Protein AF-A0A9W7XN42-F1 (afdb_monomer)

Organism: NCBI:txid1052880

Solvent-accessible surface area (backbone atoms only — not comparable to full-atom values): 7085 Å² total; per-residue (Å²): 136,83,83,78,78,73,73,53,71,68,56,50,50,52,51,50,51,51,51,48,52,53,48,44,70,76,43,69,76,67,87,72,75,76,76,52,68,70,54,58,58,56,28,59,75,40,59,61,93,74,18,60,56,68,52,76,68,50,36,48,53,41,16,49,61,78,28,39,67,39,46,48,54,20,52,47,29,69,76,59,43,94,39,79,66,37,46,63,51,50,24,48,50,34,46,50,51,28,52,56,42,33,54,49,41,37,52,51,48,59,71,43,34,19,65,75,66,90,75,79,83,74,134

Secondary structure (DSSP, 8-state):
--------HHHHHHHHHHHHHHHHHHS-----S---HHHHHHHHHS-TTTSPP--HHHHHHHHHHHTHHHHHHHHHHHHS-SSHHIIIIIHHHHHHHHHHHHHHHHHHHHHH--PPPTT----

Structure (mmCIF, N/CA/C/O backbone):
data_AF-A0A9W7XN42-F1
#
_entry.id   AF-A0A9W7XN42-F1
#
loop_
_atom_site.group_PDB
_atom_site.id
_atom_site.type_symbol
_atom_site.label_atom_id
_atom_site.label_alt_id
_atom_site.label_comp_id
_atom_site.label_asym_id
_atom_site.label_entity_id
_atom_site.label_seq_id
_atom_site.pdbx_PDB_ins_code
_atom_site.Cartn_x
_atom_site.Cartn_y
_atom_site.Cartn_z
_atom_site.occupancy
_atom_site.B_iso_or_equiv
_atom_site.auth_seq_id
_atom_site.auth_comp_id
_atom_site.auth_asym_id
_atom_site.auth_atom_id
_atom_site.pdbx_PDB_model_num
ATOM 1 N N . MET A 1 1 ? 8.756 2.099 66.432 1.00 36.34 1 MET A N 1
ATOM 2 C CA . MET A 1 1 ? 9.087 1.014 65.489 1.00 36.34 1 MET A CA 1
ATOM 3 C C . MET A 1 1 ? 8.088 1.110 64.353 1.00 36.34 1 MET A C 1
ATOM 5 O O . MET A 1 1 ? 6.939 0.748 64.542 1.00 36.34 1 MET A O 1
ATOM 9 N N . THR A 1 2 ? 8.464 1.760 63.256 1.00 41.06 2 THR A N 1
ATOM 10 C CA . THR A 1 2 ? 7.628 1.861 62.053 1.00 41.06 2 THR A CA 1
ATOM 11 C C . THR A 1 2 ? 8.021 0.729 61.121 1.00 41.06 2 THR A C 1
ATOM 13 O O . THR A 1 2 ? 9.074 0.797 60.492 1.00 41.06 2 THR A O 1
ATOM 16 N N . ASP A 1 3 ? 7.191 -0.309 61.096 1.00 40.75 3 ASP A N 1
ATOM 17 C CA . ASP A 1 3 ? 7.208 -1.372 60.096 1.00 40.75 3 ASP A CA 1
ATOM 18 C C . ASP A 1 3 ? 6.970 -0.742 58.717 1.00 40.75 3 ASP A C 1
ATOM 20 O O . ASP A 1 3 ? 5.854 -0.345 58.375 1.00 40.75 3 ASP A O 1
ATOM 24 N N . GLN A 1 4 ? 8.042 -0.573 57.943 1.00 42.97 4 GLN A N 1
ATOM 25 C CA . GLN A 1 4 ? 7.934 -0.279 56.521 1.00 42.97 4 GLN A CA 1
ATOM 26 C C . GLN A 1 4 ? 7.617 -1.597 55.819 1.00 42.97 4 GLN A C 1
ATOM 28 O O . GLN A 1 4 ? 8.502 -2.391 55.521 1.00 42.97 4 GLN A O 1
ATOM 33 N N . HIS A 1 5 ? 6.326 -1.842 55.611 1.00 47.12 5 HIS A N 1
ATOM 34 C CA . HIS A 1 5 ? 5.847 -2.932 54.775 1.00 47.12 5 HIS A CA 1
ATOM 35 C C . HIS A 1 5 ? 6.197 -2.585 53.319 1.00 47.12 5 HIS A C 1
ATOM 37 O O . HIS A 1 5 ? 5.481 -1.830 52.661 1.00 47.12 5 HIS A O 1
ATOM 43 N N . GLU A 1 6 ? 7.349 -3.058 52.837 1.00 50.91 6 GLU A N 1
ATOM 44 C CA . GLU A 1 6 ? 7.661 -3.037 51.408 1.00 50.91 6 GLU A CA 1
ATOM 45 C C . GLU A 1 6 ? 6.590 -3.860 50.680 1.00 50.91 6 GLU A C 1
ATOM 47 O O . GLU A 1 6 ? 6.393 -5.034 51.016 1.00 50.91 6 GLU A O 1
ATOM 52 N N . PRO A 1 7 ? 5.864 -3.286 49.704 1.00 53.53 7 PRO A N 1
ATOM 53 C CA . PRO A 1 7 ? 4.937 -4.072 48.913 1.00 53.53 7 PRO A CA 1
ATOM 54 C C . PRO A 1 7 ? 5.742 -5.149 48.186 1.00 53.53 7 PRO A C 1
ATOM 56 O O . PRO A 1 7 ? 6.672 -4.853 47.435 1.00 53.53 7 PRO A O 1
ATOM 59 N N . SER A 1 8 ? 5.380 -6.410 48.432 1.00 58.88 8 SER A N 1
ATOM 60 C CA . SER A 1 8 ? 5.890 -7.566 47.696 1.00 58.88 8 SER A CA 1
ATOM 61 C C . SER A 1 8 ? 5.903 -7.247 46.198 1.00 58.88 8 SER A C 1
ATOM 63 O O . SER A 1 8 ? 4.952 -6.656 45.677 1.00 58.88 8 SER A O 1
ATOM 65 N N . SER A 1 9 ? 6.973 -7.644 45.499 1.00 58.88 9 SER A N 1
ATOM 66 C CA . SER A 1 9 ? 7.140 -7.410 44.053 1.00 58.88 9 SER A CA 1
ATOM 67 C C . SER A 1 9 ? 5.891 -7.768 43.234 1.00 58.88 9 SER A C 1
ATOM 69 O O . SER A 1 9 ? 5.605 -7.139 42.217 1.00 58.88 9 SER A O 1
ATOM 71 N N . ASP A 1 10 ? 5.095 -8.714 43.729 1.00 64.19 10 ASP A N 1
ATOM 72 C CA . ASP A 1 10 ? 3.875 -9.198 43.107 1.00 64.19 10 ASP A CA 1
ATOM 73 C C . ASP A 1 10 ? 2.701 -8.198 43.212 1.00 64.19 10 ASP A C 1
ATOM 75 O O . ASP A 1 10 ? 1.912 -8.057 42.276 1.00 64.19 10 ASP A O 1
ATOM 79 N N . GLU A 1 11 ? 2.598 -7.435 44.308 1.00 70.25 11 GLU A N 1
ATOM 80 C CA . GLU A 1 11 ? 1.645 -6.320 44.425 1.00 70.25 11 GLU A CA 1
ATOM 81 C C . GLU A 1 11 ? 2.077 -5.112 43.595 1.00 70.25 11 GLU A C 1
ATOM 83 O O . GLU A 1 11 ? 1.238 -4.479 42.946 1.00 70.25 11 GLU A O 1
ATOM 88 N N . PHE A 1 12 ? 3.378 -4.818 43.546 1.00 70.31 12 PHE A N 1
ATOM 89 C CA . PHE A 1 12 ? 3.900 -3.748 42.699 1.00 70.31 12 PHE A CA 1
ATOM 90 C C . PHE A 1 12 ? 3.603 -4.022 41.221 1.00 70.31 12 PHE A C 1
ATOM 92 O O . PHE A 1 12 ? 3.057 -3.160 40.532 1.00 70.31 12 PHE A O 1
ATOM 99 N N . VAL A 1 13 ? 3.869 -5.244 40.744 1.00 68.81 13 VAL A N 1
ATOM 100 C CA . VAL A 1 13 ? 3.586 -5.653 39.360 1.00 68.81 13 VAL A CA 1
ATOM 101 C C . VAL A 1 13 ? 2.088 -5.584 39.059 1.00 68.81 13 VAL A C 1
ATOM 103 O O . VAL A 1 13 ? 1.698 -5.039 38.026 1.00 68.81 13 VAL A O 1
ATOM 106 N N . LYS A 1 14 ? 1.219 -6.054 39.965 1.00 73.00 14 LYS A N 1
ATOM 107 C CA . LYS A 1 14 ? -0.243 -5.960 39.789 1.00 73.00 14 LYS A CA 1
ATOM 108 C C . LYS A 1 14 ? -0.719 -4.512 39.709 1.00 73.00 14 LYS A C 1
ATOM 110 O O . LYS A 1 14 ? -1.507 -4.176 38.823 1.00 73.00 14 LYS A O 1
ATOM 115 N N . THR A 1 15 ? -0.206 -3.649 40.581 1.00 76.44 15 THR A N 1
ATOM 116 C CA . THR A 1 15 ? -0.562 -2.224 40.614 1.00 76.44 15 THR A CA 1
ATOM 117 C C . THR A 1 15 ? -0.044 -1.499 39.374 1.00 76.44 15 THR A C 1
ATOM 119 O O . THR A 1 15 ? -0.764 -0.704 38.773 1.00 76.44 15 THR A O 1
ATOM 122 N N . TYR A 1 16 ? 1.165 -1.832 38.923 1.00 69.88 16 TYR A N 1
ATOM 123 C CA . TYR A 1 16 ? 1.761 -1.303 37.702 1.00 69.88 16 TYR A CA 1
ATOM 124 C C . TYR A 1 16 ? 0.974 -1.723 36.453 1.00 69.88 16 TYR A C 1
ATOM 126 O O . TYR A 1 16 ? 0.639 -0.881 35.621 1.00 69.88 16 TYR A O 1
ATOM 134 N N . ILE A 1 17 ? 0.578 -2.998 36.349 1.00 71.38 17 ILE A N 1
ATOM 135 C CA . ILE A 1 17 ? -0.278 -3.497 35.261 1.00 71.38 17 ILE A CA 1
ATOM 136 C C . ILE A 1 17 ? -1.653 -2.818 35.293 1.00 71.38 17 ILE A C 1
ATOM 138 O O . ILE A 1 17 ? -2.175 -2.449 34.240 1.00 71.38 17 ILE A O 1
ATOM 142 N N . ALA A 1 18 ? -2.250 -2.632 36.472 1.00 73.44 18 ALA A N 1
ATOM 143 C CA . ALA A 1 18 ? -3.525 -1.931 36.609 1.00 73.44 18 ALA A CA 1
ATOM 144 C C . ALA A 1 18 ? -3.408 -0.468 36.157 1.00 73.44 18 ALA A C 1
ATOM 146 O O . ALA A 1 18 ? -4.217 -0.009 35.355 1.00 73.44 18 ALA A O 1
ATOM 147 N N . GLN A 1 19 ? -2.357 0.240 36.577 1.00 70.38 19 GLN A N 1
ATOM 148 C CA . GLN A 1 19 ? -2.086 1.607 36.134 1.00 70.38 19 GLN A CA 1
ATOM 149 C C . GLN A 1 19 ? -1.823 1.692 34.630 1.00 70.38 19 GLN A C 1
ATOM 151 O O . GLN A 1 19 ? -2.314 2.619 33.988 1.00 70.38 19 GLN A O 1
ATOM 156 N N . LEU A 1 20 ? -1.094 0.734 34.050 1.00 61.16 20 LEU A N 1
ATOM 157 C CA . LEU A 1 20 ? -0.889 0.661 32.605 1.00 61.16 20 LEU A CA 1
ATOM 158 C C . LEU A 1 20 ? -2.208 0.448 31.866 1.00 61.16 20 LEU A C 1
ATOM 160 O O . LEU A 1 20 ? -2.459 1.162 30.905 1.00 61.16 20 LEU A O 1
ATOM 164 N N . LYS A 1 21 ? -3.081 -0.453 32.333 1.00 67.50 21 LYS A N 1
ATOM 165 C CA . LYS A 1 21 ? -4.415 -0.669 31.746 1.00 67.50 21 LYS A CA 1
ATOM 166 C C . LYS A 1 21 ? -5.275 0.593 31.803 1.00 67.50 21 LYS A C 1
ATOM 168 O O . LYS A 1 21 ? -5.897 0.942 30.804 1.00 67.50 21 LYS A O 1
ATOM 173 N N . THR A 1 22 ? -5.267 1.308 32.927 1.00 65.38 22 THR A N 1
ATOM 174 C CA . THR A 1 22 ? -6.000 2.574 33.076 1.00 65.38 22 THR A CA 1
ATOM 175 C C . THR A 1 22 ? -5.418 3.668 32.182 1.00 65.38 22 THR A C 1
ATOM 177 O O . THR A 1 22 ? -6.168 4.400 31.541 1.00 65.38 22 THR A O 1
ATOM 180 N N . LYS A 1 23 ? -4.087 3.751 32.063 1.00 55.88 23 LYS A N 1
ATOM 181 C CA . LYS A 1 23 ? -3.411 4.679 31.143 1.00 55.88 23 LYS A CA 1
ATOM 182 C C . LYS A 1 23 ? -3.678 4.339 29.677 1.00 55.88 23 LYS A C 1
ATOM 184 O O . LYS A 1 23 ? -3.859 5.265 28.899 1.00 55.88 23 LYS A O 1
ATOM 189 N N . LEU A 1 24 ? -3.758 3.056 29.317 1.00 55.31 24 LEU A N 1
ATOM 190 C CA . LEU A 1 24 ? -4.109 2.588 27.970 1.00 55.31 24 LEU A CA 1
ATOM 191 C C . LEU A 1 24 ? -5.574 2.892 27.619 1.00 55.31 24 LEU A C 1
ATOM 193 O O . LEU A 1 24 ? -5.890 3.182 26.472 1.00 55.31 24 LEU A O 1
ATOM 197 N N . ALA A 1 25 ? -6.471 2.820 28.607 1.00 56.00 25 ALA A N 1
ATOM 198 C CA . ALA A 1 25 ? -7.881 3.164 28.441 1.00 56.00 25 ALA A CA 1
ATOM 199 C C . ALA A 1 25 ? -8.103 4.684 28.344 1.00 56.00 25 ALA A C 1
ATOM 201 O O . ALA A 1 25 ? -8.972 5.130 27.601 1.00 56.00 25 ALA A O 1
ATOM 202 N N . ALA A 1 26 ? -7.310 5.476 29.076 1.00 52.41 26 ALA A N 1
ATOM 203 C CA . ALA A 1 26 ? -7.370 6.939 29.057 1.00 52.41 26 ALA A CA 1
ATOM 204 C C . ALA A 1 26 ? -6.641 7.558 27.853 1.00 52.41 26 ALA A C 1
ATOM 206 O O . ALA A 1 26 ? -7.041 8.608 27.359 1.00 52.41 26 ALA A O 1
ATOM 207 N N . ASN A 1 27 ? -5.587 6.900 27.369 1.00 44.91 27 ASN A N 1
ATOM 208 C CA . ASN A 1 27 ? -4.856 7.257 26.165 1.00 44.91 27 ASN A CA 1
ATOM 209 C C . ASN A 1 27 ? -4.822 6.023 25.263 1.00 44.91 27 ASN A C 1
ATOM 211 O O . ASN A 1 27 ? -3.906 5.207 25.414 1.00 44.91 27 ASN A O 1
ATOM 215 N N . PRO A 1 28 ? -5.786 5.856 24.333 1.00 51.53 28 PRO A N 1
ATOM 216 C CA . PRO A 1 28 ? -5.609 4.876 23.276 1.00 51.53 28 PRO A CA 1
ATOM 217 C C . PRO A 1 28 ? -4.285 5.234 22.618 1.00 51.53 28 PRO A C 1
ATOM 219 O O . PRO A 1 28 ? -4.125 6.365 22.156 1.00 51.53 28 PRO A O 1
ATOM 222 N N . VAL A 1 29 ? -3.315 4.322 22.685 1.00 45.00 29 VAL A N 1
ATOM 223 C CA . VAL A 1 29 ? -1.998 4.504 22.081 1.00 45.00 29 VAL A CA 1
ATOM 224 C C . VAL A 1 29 ? -2.259 4.902 20.634 1.00 45.00 29 VAL A C 1
ATOM 226 O O . VAL A 1 29 ? -2.609 4.060 19.808 1.00 45.00 29 VAL A O 1
ATOM 229 N N . LYS A 1 30 ? -2.148 6.202 20.328 1.00 44.53 30 LYS A N 1
ATOM 230 C CA . LYS A 1 30 ? -1.906 6.629 18.957 1.00 44.53 30 LYS A CA 1
ATOM 231 C C . LYS A 1 30 ? -0.648 5.857 18.594 1.00 44.53 30 LYS A C 1
ATOM 233 O O . LYS A 1 30 ? 0.288 5.940 19.389 1.00 44.53 30 LYS A O 1
ATOM 238 N N . PRO A 1 31 ? -0.651 5.036 17.532 1.00 43.28 31 PRO A N 1
ATOM 239 C CA . PRO A 1 31 ? 0.546 4.318 17.146 1.00 43.28 31 PRO A CA 1
ATOM 240 C C . PRO A 1 31 ? 1.602 5.379 16.854 1.00 43.28 31 PRO A C 1
ATOM 242 O O . PRO A 1 31 ? 1.568 6.031 15.811 1.00 43.28 31 PRO A O 1
ATOM 245 N N . ASP A 1 32 ? 2.428 5.641 17.860 1.00 41.38 32 ASP A N 1
ATOM 246 C CA . ASP A 1 32 ? 3.564 6.519 17.759 1.00 41.38 32 ASP A CA 1
ATOM 247 C C . ASP A 1 32 ? 4.622 5.710 17.035 1.00 41.38 32 ASP A C 1
ATOM 249 O O . ASP A 1 32 ? 4.885 4.561 17.392 1.00 41.38 32 ASP A O 1
ATOM 253 N N . ALA A 1 33 ? 5.144 6.336 15.993 1.00 42.03 33 ALA A N 1
ATOM 254 C CA . ALA A 1 33 ? 6.190 5.857 15.119 1.00 42.03 33 ALA A CA 1
ATOM 255 C C . ALA A 1 33 ? 5.922 4.528 14.388 1.00 42.03 33 ALA A C 1
ATOM 257 O O .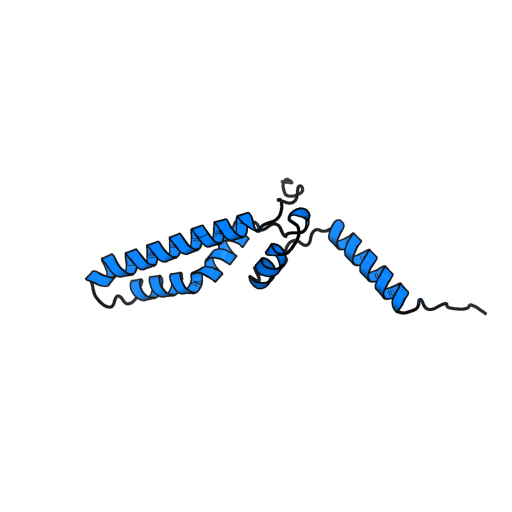 ALA A 1 33 ? 5.891 3.442 14.957 1.00 42.03 33 ALA A O 1
ATOM 258 N N . THR A 1 34 ? 5.899 4.659 13.060 1.00 42.25 34 THR A N 1
ATOM 259 C CA . THR A 1 34 ? 6.138 3.610 12.062 1.00 42.25 34 THR A CA 1
ATOM 260 C C . THR A 1 34 ? 5.123 2.473 12.038 1.00 42.25 34 THR A C 1
ATOM 262 O O . THR A 1 34 ? 4.933 1.716 12.982 1.00 42.25 34 THR A O 1
ATOM 265 N N . ALA A 1 35 ? 4.463 2.373 10.893 1.00 49.34 35 ALA A N 1
ATOM 266 C CA . ALA A 1 35 ? 3.677 1.245 10.449 1.00 49.34 35 ALA A CA 1
ATOM 267 C C . ALA A 1 35 ? 4.490 -0.063 10.477 1.00 49.34 35 ALA A C 1
ATOM 269 O O . ALA A 1 35 ? 4.901 -0.571 9.448 1.00 49.34 35 ALA A O 1
ATOM 270 N N . ASP A 1 36 ? 4.740 -0.626 11.654 1.00 54.00 36 ASP A N 1
ATOM 271 C CA . ASP A 1 36 ? 5.342 -1.946 11.751 1.00 54.00 36 ASP A CA 1
ATOM 272 C C . ASP A 1 36 ? 4.285 -2.957 11.291 1.00 54.00 36 ASP A C 1
ATOM 274 O O . ASP A 1 36 ? 3.314 -3.243 11.997 1.00 54.00 36 ASP A O 1
ATOM 278 N N . ILE A 1 37 ? 4.440 -3.464 10.066 1.00 55.31 37 ILE A N 1
ATOM 279 C CA . ILE A 1 37 ? 3.579 -4.485 9.446 1.00 55.31 37 ILE A CA 1
ATOM 280 C C . ILE A 1 37 ? 3.440 -5.717 10.363 1.00 55.31 37 ILE A C 1
ATOM 282 O O . ILE A 1 37 ? 2.431 -6.430 10.333 1.00 55.31 37 ILE A O 1
ATOM 286 N N . SER A 1 38 ? 4.407 -5.949 11.253 1.00 56.69 38 SER A N 1
ATOM 287 C CA . SER A 1 38 ? 4.339 -6.994 12.279 1.00 56.69 38 SER A CA 1
ATOM 288 C C . SER A 1 38 ? 3.154 -6.793 13.236 1.00 56.69 38 SER A C 1
ATOM 290 O O . SER A 1 38 ? 2.503 -7.763 13.630 1.00 56.69 38 SER A O 1
ATOM 292 N N . LEU A 1 39 ? 2.797 -5.542 13.543 1.00 61.00 39 LEU A N 1
ATOM 293 C CA . LEU A 1 39 ? 1.655 -5.195 14.394 1.00 61.00 39 LEU A CA 1
ATOM 294 C C . LEU A 1 39 ? 0.311 -5.445 13.698 1.00 61.00 39 LEU A C 1
ATOM 296 O O . LEU A 1 39 ? -0.652 -5.822 14.360 1.00 61.00 39 LEU A O 1
ATOM 300 N N . LEU A 1 40 ? 0.249 -5.336 12.366 1.00 61.09 40 LEU A N 1
ATOM 301 C CA . LEU A 1 40 ? -0.951 -5.659 11.581 1.00 61.09 40 LEU A CA 1
ATOM 302 C C . LEU A 1 40 ? -1.343 -7.135 11.662 1.00 61.09 40 LEU A C 1
ATOM 304 O O . LEU A 1 40 ? -2.529 -7.469 11.590 1.00 61.09 40 LEU A O 1
ATOM 308 N N . LYS A 1 41 ? -0.357 -8.029 11.796 1.00 61.06 41 LYS A N 1
ATOM 309 C CA . LYS A 1 41 ? -0.603 -9.463 12.003 1.00 61.06 41 LYS A CA 1
ATOM 310 C C . LYS A 1 41 ? -1.148 -9.727 13.406 1.00 61.06 41 LYS A C 1
ATOM 312 O O . LYS A 1 41 ? -2.126 -10.454 13.535 1.00 61.06 41 LYS A O 1
ATOM 317 N N . MET A 1 42 ? -0.594 -9.065 14.422 1.00 60.97 42 MET A N 1
ATOM 318 C CA . MET A 1 42 ? -1.090 -9.161 15.801 1.00 60.97 42 MET A CA 1
ATOM 319 C C . MET A 1 42 ? -2.509 -8.585 15.952 1.00 60.97 42 MET A C 1
ATOM 321 O O . MET A 1 42 ? -3.352 -9.166 16.632 1.00 60.97 42 MET A O 1
ATOM 325 N N . ASP A 1 43 ? -2.809 -7.478 15.270 1.00 62.53 43 ASP A N 1
ATOM 326 C CA . ASP A 1 43 ? -4.134 -6.850 15.300 1.00 62.53 43 ASP A CA 1
ATOM 327 C C . ASP A 1 43 ? -5.196 -7.679 14.557 1.00 62.53 43 ASP A C 1
ATOM 329 O O . ASP A 1 43 ? -6.374 -7.648 14.920 1.00 62.53 43 ASP A O 1
ATOM 333 N N . ALA A 1 44 ? -4.811 -8.463 13.543 1.00 62.53 44 ALA A N 1
ATOM 334 C CA . ALA A 1 44 ? -5.738 -9.359 12.850 1.00 62.53 44 ALA A CA 1
ATOM 335 C C . ALA A 1 44 ? -6.301 -10.451 13.780 1.00 62.53 44 ALA A C 1
ATOM 337 O O . ALA A 1 44 ? -7.471 -10.823 13.646 1.00 62.53 44 ALA A O 1
ATOM 338 N N . GLU A 1 45 ? -5.493 -10.913 14.738 1.00 66.00 45 GLU A N 1
ATOM 339 C CA . GLU A 1 45 ? -5.857 -11.929 15.732 1.00 66.00 45 GLU A CA 1
ATOM 340 C C . GLU A 1 45 ? -6.659 -11.348 16.911 1.00 66.00 45 GLU A C 1
ATOM 342 O O . GLU A 1 45 ? -7.392 -12.070 17.590 1.00 66.00 45 GLU A O 1
ATOM 347 N N . ALA A 1 46 ? -6.587 -10.033 17.136 1.00 64.12 46 ALA A N 1
ATOM 348 C CA . ALA A 1 46 ? -7.304 -9.368 18.217 1.00 64.12 46 ALA A CA 1
ATOM 349 C C . ALA A 1 46 ? -8.811 -9.158 17.909 1.00 64.12 46 ALA A C 1
ATOM 351 O O . ALA A 1 46 ? -9.205 -8.954 16.750 1.00 64.12 46 ALA A O 1
ATOM 352 N N . PRO A 1 47 ? -9.688 -9.139 18.938 1.00 66.69 47 PRO A N 1
ATOM 353 C CA . PRO A 1 47 ? -11.083 -8.702 18.816 1.00 66.69 47 PRO A CA 1
ATOM 354 C C . PRO A 1 47 ? -11.189 -7.284 18.235 1.00 66.69 47 PRO A C 1
ATOM 356 O O . PRO A 1 47 ? -10.389 -6.419 18.584 1.00 66.69 47 PRO A O 1
ATOM 359 N N . LYS A 1 48 ? -12.178 -7.021 17.363 1.00 67.00 48 LYS A N 1
ATOM 360 C CA . LYS A 1 48 ? -12.314 -5.748 16.610 1.00 67.00 48 LYS A CA 1
ATOM 361 C C . LYS A 1 48 ? -12.311 -4.482 17.478 1.00 67.00 48 LYS A C 1
ATOM 363 O O . LYS A 1 48 ? -11.858 -3.441 17.019 1.00 67.00 48 LYS A O 1
ATOM 368 N N . ASP A 1 49 ? -12.831 -4.563 18.697 1.00 67.38 49 ASP A N 1
ATOM 369 C CA . ASP A 1 49 ? -12.876 -3.490 19.698 1.00 67.38 49 ASP A CA 1
ATOM 370 C C . ASP A 1 49 ? -11.507 -3.163 20.316 1.00 67.38 49 ASP A C 1
ATOM 372 O O . ASP A 1 49 ? -11.348 -2.107 20.921 1.00 67.38 49 ASP A O 1
ATOM 376 N N . ARG A 1 50 ? -10.518 -4.047 20.140 1.00 66.44 50 ARG A N 1
ATOM 377 C CA . ARG A 1 50 ? -9.143 -3.902 20.640 1.00 66.44 50 ARG A CA 1
ATOM 378 C C . ARG A 1 50 ? -8.110 -3.689 19.536 1.00 66.44 50 ARG A C 1
ATOM 380 O O . ARG A 1 50 ? -6.933 -3.523 19.844 1.00 66.44 50 ARG A O 1
ATOM 387 N N . ARG A 1 51 ? -8.530 -3.716 18.269 1.00 75.88 51 ARG A N 1
ATOM 388 C CA . ARG A 1 51 ? -7.646 -3.469 17.122 1.00 75.88 51 ARG A CA 1
ATOM 389 C C . ARG A 1 51 ? -7.299 -1.996 17.028 1.00 75.88 51 ARG A C 1
ATOM 391 O O . ARG A 1 51 ? -8.130 -1.138 17.333 1.00 75.88 51 ARG A O 1
ATOM 398 N N . ARG A 1 52 ? -6.099 -1.697 16.538 1.00 74.88 52 ARG A N 1
ATOM 399 C CA . ARG A 1 52 ? -5.684 -0.316 16.309 1.00 74.88 52 ARG A CA 1
ATOM 400 C C . ARG A 1 52 ? -6.443 0.276 15.130 1.00 74.88 52 ARG A C 1
ATOM 402 O O . ARG A 1 52 ? -6.692 -0.374 14.110 1.00 74.88 52 ARG A O 1
ATOM 409 N N . PHE A 1 53 ? -6.802 1.542 15.271 1.00 81.19 53 PHE A N 1
ATOM 410 C CA . PHE A 1 53 ? -7.240 2.335 14.140 1.00 81.19 53 PHE A CA 1
ATOM 411 C C . PHE A 1 53 ? -6.022 2.796 13.338 1.00 81.19 53 PHE A C 1
ATOM 413 O O . PHE A 1 53 ? -5.060 3.304 13.915 1.00 81.19 53 PHE A O 1
ATOM 420 N N . TYR A 1 54 ? -6.088 2.640 12.019 1.00 78.62 54 TYR A N 1
ATOM 421 C CA . TYR A 1 54 ? -5.084 3.126 11.086 1.00 78.62 54 TYR A CA 1
ATOM 422 C C . TYR A 1 54 ? -5.681 4.287 10.297 1.00 78.62 54 TYR A C 1
ATOM 424 O O . TYR A 1 54 ? -6.732 4.158 9.671 1.00 78.62 54 TYR A O 1
ATOM 432 N N . THR A 1 55 ? -5.003 5.430 10.322 1.00 82.75 55 THR A N 1
ATOM 433 C CA . THR A 1 55 ? -5.391 6.595 9.516 1.00 82.75 55 THR A CA 1
ATOM 434 C C . THR A 1 55 ? -5.163 6.326 8.029 1.00 82.75 55 THR A C 1
ATOM 436 O O . THR A 1 55 ? -4.324 5.503 7.669 1.00 82.75 55 THR A O 1
ATOM 439 N N . ALA A 1 56 ? -5.836 7.066 7.141 1.00 82.50 56 ALA A N 1
ATOM 440 C CA . ALA A 1 56 ? -5.639 6.930 5.692 1.00 82.50 56 ALA A CA 1
ATOM 441 C C . ALA A 1 56 ? -4.158 7.023 5.271 1.00 82.50 56 ALA A C 1
ATOM 443 O O . ALA A 1 56 ? -3.714 6.247 4.429 1.00 82.50 56 ALA A O 1
ATOM 444 N N . LYS A 1 57 ? -3.385 7.911 5.913 1.00 81.56 57 LYS A N 1
ATOM 445 C CA . LYS A 1 57 ? -1.943 8.059 5.678 1.00 81.56 57 LYS A CA 1
ATOM 446 C C . LYS A 1 57 ? -1.158 6.807 6.084 1.00 81.56 57 LYS A C 1
ATOM 448 O O . LYS A 1 57 ? -0.340 6.330 5.313 1.00 81.56 57 LYS A O 1
ATOM 453 N N . GLN A 1 58 ? -1.440 6.247 7.260 1.00 81.44 58 GLN A N 1
ATOM 454 C CA . GLN A 1 58 ? -0.782 5.017 7.718 1.00 81.44 58 GLN A CA 1
ATOM 455 C C . GLN A 1 58 ? -1.145 3.822 6.834 1.00 81.44 58 GLN A C 1
ATOM 457 O O . GLN A 1 58 ? -0.283 3.015 6.515 1.00 81.44 58 GLN A O 1
ATOM 462 N N . ILE A 1 59 ? -2.406 3.722 6.404 1.00 84.44 59 ILE A N 1
ATOM 463 C CA . ILE A 1 59 ? -2.851 2.685 5.465 1.00 84.44 59 ILE A CA 1
ATOM 464 C C . ILE A 1 59 ? -2.067 2.780 4.152 1.00 84.44 59 ILE A C 1
ATOM 466 O O . ILE A 1 59 ? -1.691 1.760 3.579 1.00 84.44 59 ILE A O 1
ATOM 470 N N . GLU A 1 60 ? -1.825 3.998 3.670 1.00 85.25 60 GLU A N 1
ATOM 471 C CA . GLU A 1 60 ? -1.028 4.227 2.472 1.00 85.25 60 GLU A CA 1
ATOM 472 C C . GLU A 1 60 ? 0.447 3.862 2.671 1.00 85.25 60 GLU A C 1
ATOM 474 O O . GLU A 1 60 ? 0.999 3.173 1.821 1.00 85.25 60 GLU A O 1
ATOM 479 N N . GLU A 1 61 ? 1.057 4.247 3.794 1.00 85.44 61 GLU A N 1
ATOM 480 C CA . GLU A 1 61 ? 2.436 3.877 4.148 1.00 85.44 61 GLU A CA 1
ATOM 481 C C . GLU A 1 61 ? 2.623 2.354 4.206 1.00 85.44 61 GLU A C 1
ATOM 483 O O . GLU A 1 61 ? 3.530 1.828 3.566 1.00 85.44 61 GLU A O 1
ATOM 488 N N . ILE A 1 62 ? 1.708 1.643 4.872 1.00 83.31 62 ILE A N 1
ATOM 489 C CA . ILE A 1 62 ? 1.707 0.174 4.935 1.00 83.31 62 ILE A CA 1
ATOM 490 C C . ILE A 1 62 ? 1.599 -0.433 3.536 1.00 83.31 62 ILE A C 1
ATOM 492 O O . ILE A 1 62 ? 2.358 -1.332 3.184 1.00 83.31 62 ILE A O 1
ATOM 496 N N . ALA A 1 63 ? 0.643 0.042 2.733 1.00 85.75 63 ALA A N 1
ATOM 497 C CA . ALA A 1 63 ? 0.424 -0.498 1.398 1.00 85.75 63 ALA A CA 1
ATOM 498 C C . ALA A 1 63 ? 1.643 -0.283 0.489 1.00 85.75 63 ALA A C 1
ATOM 500 O O . ALA A 1 63 ? 1.983 -1.169 -0.292 1.00 85.75 63 ALA A O 1
ATOM 501 N N . MET A 1 64 ? 2.317 0.868 0.604 1.00 86.75 64 MET A N 1
ATOM 502 C CA . MET A 1 64 ? 3.555 1.133 -0.133 1.00 86.75 64 MET A CA 1
ATOM 503 C C . MET A 1 64 ? 4.667 0.166 0.270 1.00 86.75 64 MET A C 1
ATOM 505 O O . MET A 1 64 ? 5.362 -0.345 -0.602 1.00 86.75 64 MET A O 1
ATOM 509 N N . GLU A 1 65 ? 4.817 -0.111 1.564 1.00 86.88 65 GLU A N 1
ATOM 510 C CA . GLU A 1 65 ? 5.838 -1.031 2.063 1.00 86.88 65 GLU A CA 1
ATOM 511 C C . GLU A 1 65 ? 5.561 -2.483 1.635 1.00 86.88 65 GLU A C 1
ATOM 513 O O . GLU A 1 65 ? 6.455 -3.141 1.103 1.00 86.88 65 GLU A O 1
ATOM 518 N N . GLU A 1 66 ? 4.315 -2.963 1.743 1.00 86.31 66 GLU A N 1
ATOM 519 C CA . GLU A 1 66 ? 3.930 -4.299 1.253 1.00 86.31 66 GLU A CA 1
ATOM 520 C C . GLU A 1 66 ? 4.125 -4.449 -0.265 1.00 86.31 66 GLU A C 1
ATOM 522 O O . GLU A 1 66 ? 4.485 -5.521 -0.754 1.00 86.31 66 GLU A O 1
ATOM 527 N N . CYS A 1 67 ? 3.908 -3.375 -1.025 1.00 90.88 67 CYS A N 1
ATOM 528 C CA . CYS A 1 67 ? 4.005 -3.374 -2.482 1.00 90.88 67 CYS A CA 1
ATOM 529 C C . CYS A 1 67 ? 5.343 -2.837 -3.015 1.00 90.88 67 CYS A C 1
ATOM 531 O O . CYS A 1 67 ? 5.466 -2.621 -4.228 1.00 90.88 67 CYS A O 1
ATOM 533 N N . ALA A 1 68 ? 6.355 -2.664 -2.157 1.00 88.81 68 ALA A N 1
ATOM 534 C CA . ALA A 1 68 ? 7.649 -2.081 -2.515 1.00 88.81 68 ALA A CA 1
ATOM 535 C C . ALA A 1 68 ? 8.379 -2.878 -3.610 1.00 88.81 68 ALA A C 1
ATOM 537 O O . ALA A 1 68 ? 8.999 -2.294 -4.499 1.00 88.81 68 ALA A O 1
ATOM 538 N N . GLU A 1 69 ? 8.258 -4.210 -3.620 1.00 89.12 69 GLU A N 1
ATOM 539 C CA . GLU A 1 69 ? 8.836 -5.049 -4.680 1.00 89.12 69 GLU A CA 1
ATOM 540 C C . GLU A 1 69 ? 8.192 -4.780 -6.048 1.00 89.12 69 GLU A C 1
ATOM 542 O O . GLU A 1 69 ? 8.882 -4.689 -7.068 1.00 89.12 69 GLU A O 1
ATOM 547 N N . CYS A 1 70 ? 6.866 -4.603 -6.075 1.00 88.56 70 CYS A N 1
ATOM 548 C CA . CYS A 1 70 ? 6.133 -4.265 -7.293 1.00 88.56 70 CYS A CA 1
ATOM 549 C C . CYS A 1 70 ? 6.500 -2.858 -7.781 1.00 88.56 70 CYS A C 1
ATOM 551 O O . CYS A 1 70 ? 6.671 -2.647 -8.986 1.00 88.56 70 CYS A O 1
ATOM 553 N N . GLU A 1 71 ? 6.651 -1.904 -6.857 1.00 89.81 71 GLU A N 1
ATOM 554 C CA . GLU A 1 71 ? 7.112 -0.553 -7.175 1.00 89.81 71 GLU A CA 1
ATOM 555 C C . GLU A 1 71 ? 8.528 -0.581 -7.759 1.00 89.81 71 GLU A C 1
ATOM 557 O O . GLU A 1 71 ? 8.776 0.016 -8.808 1.00 89.81 71 GLU A O 1
ATOM 562 N N . TYR A 1 72 ? 9.445 -1.318 -7.126 1.00 90.00 72 TYR A N 1
ATOM 563 C CA . TYR A 1 72 ? 10.817 -1.477 -7.593 1.00 90.00 72 TYR A CA 1
ATOM 564 C C . TYR A 1 72 ? 10.862 -2.089 -8.995 1.00 90.00 72 TYR A C 1
ATOM 566 O O . TYR A 1 72 ? 11.533 -1.548 -9.875 1.00 90.00 72 TYR A O 1
ATOM 574 N N . ALA A 1 73 ? 10.113 -3.167 -9.246 1.00 87.62 73 ALA A N 1
ATOM 575 C CA . ALA A 1 73 ? 10.051 -3.807 -10.558 1.00 87.62 73 ALA A CA 1
ATOM 576 C C . ALA A 1 73 ? 9.529 -2.848 -11.642 1.00 87.62 73 ALA A C 1
ATOM 578 O O . ALA A 1 73 ? 10.111 -2.747 -12.726 1.00 87.62 73 ALA A O 1
ATOM 579 N N . TRP A 1 74 ? 8.464 -2.097 -11.342 1.00 88.94 74 TRP A N 1
ATOM 580 C CA . TRP A 1 74 ? 7.923 -1.094 -12.257 1.00 88.94 74 TRP A CA 1
ATOM 581 C C . TRP A 1 74 ? 8.913 0.050 -12.516 1.00 88.94 74 TRP A C 1
ATOM 583 O O . TRP A 1 74 ? 9.159 0.385 -13.679 1.00 88.94 74 TRP A O 1
ATOM 593 N N . ARG A 1 75 ? 9.517 0.626 -11.469 1.00 87.62 75 ARG A N 1
ATOM 594 C CA . ARG A 1 75 ? 10.509 1.706 -11.595 1.00 87.62 75 ARG A CA 1
ATOM 595 C C . ARG A 1 75 ? 11.738 1.251 -12.368 1.00 87.62 75 ARG A C 1
ATOM 597 O O . ARG A 1 75 ? 12.180 1.967 -13.260 1.00 87.62 75 ARG A O 1
ATOM 604 N N . LYS A 1 76 ? 12.246 0.050 -12.082 1.00 87.69 76 LYS A N 1
ATOM 605 C CA . LYS A 1 76 ? 13.379 -0.547 -12.795 1.00 87.69 76 LYS A CA 1
ATO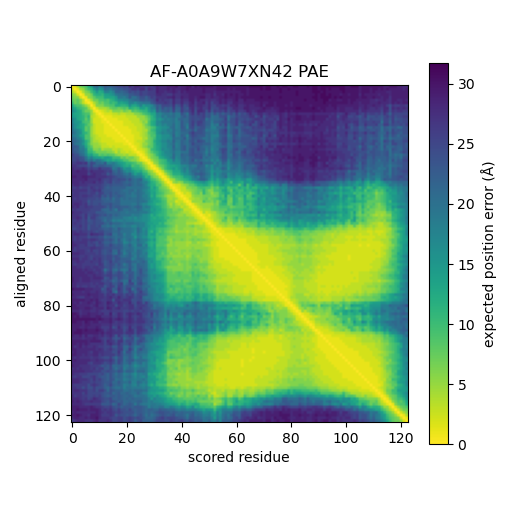M 606 C C . LYS A 1 76 ? 13.082 -0.674 -14.287 1.00 87.69 76 LYS A C 1
ATOM 608 O O . LYS A 1 76 ? 13.869 -0.195 -15.090 1.00 87.69 76 LYS A O 1
ATOM 613 N N . CYS A 1 77 ? 11.913 -1.207 -14.647 1.00 85.50 77 CYS A N 1
ATOM 614 C CA . CYS A 1 77 ? 11.470 -1.287 -16.041 1.00 85.50 77 CYS A CA 1
ATOM 615 C C . CYS A 1 77 ? 11.324 0.101 -16.689 1.00 85.50 77 CYS A C 1
ATOM 617 O O . CYS A 1 77 ? 11.657 0.292 -17.855 1.00 85.50 77 CYS A O 1
ATOM 619 N N . SER A 1 78 ? 10.830 1.093 -15.940 1.00 81.69 78 SER A N 1
ATOM 620 C CA . SER A 1 78 ? 10.649 2.455 -16.449 1.00 81.69 78 SER A CA 1
ATOM 621 C C . SER A 1 78 ? 11.969 3.186 -16.712 1.00 81.69 78 SER A C 1
ATOM 623 O O . SER A 1 78 ? 12.002 4.047 -17.592 1.00 81.69 78 SER A O 1
ATOM 625 N N . ILE A 1 79 ? 13.008 2.899 -15.924 1.00 85.19 79 ILE A N 1
ATOM 626 C CA . ILE A 1 79 ? 14.334 3.520 -16.035 1.00 85.19 79 ILE A CA 1
ATOM 627 C C . ILE A 1 79 ? 15.161 2.809 -17.106 1.00 85.19 79 ILE A C 1
ATOM 629 O O . ILE A 1 79 ? 15.721 3.475 -17.973 1.00 85.19 79 ILE A O 1
ATOM 633 N N . ASP A 1 80 ? 15.197 1.478 -17.064 1.00 82.06 80 ASP A N 1
ATOM 634 C CA . ASP A 1 80 ? 15.982 0.646 -17.973 1.00 82.06 80 ASP A CA 1
ATOM 635 C C . ASP A 1 80 ? 15.087 -0.424 -18.620 1.00 82.06 80 ASP A C 1
ATOM 637 O O . ASP A 1 80 ? 15.005 -1.565 -18.148 1.00 82.06 80 ASP A O 1
ATOM 641 N N . PRO A 1 81 ? 14.317 -0.047 -19.657 1.00 75.25 81 PRO A N 1
ATOM 642 C CA . PRO A 1 81 ? 13.473 -0.994 -20.356 1.00 75.25 81 PRO A CA 1
ATOM 643 C C . PRO A 1 81 ? 14.351 -1.925 -21.207 1.00 75.25 81 PRO A C 1
ATOM 645 O O . PRO A 1 81 ? 15.092 -1.436 -22.061 1.00 75.25 81 PRO A O 1
ATOM 648 N N . PRO A 1 82 ? 14.226 -3.257 -21.064 1.00 75.94 82 PRO A N 1
ATOM 649 C CA . PRO A 1 82 ? 15.044 -4.204 -21.825 1.00 75.94 82 PRO A CA 1
ATOM 650 C C . PRO A 1 82 ? 14.822 -4.083 -23.341 1.00 75.94 82 PRO A C 1
ATOM 652 O O . PRO A 1 82 ? 15.743 -4.306 -24.122 1.00 75.94 82 PRO A O 1
ATOM 655 N N . THR A 1 83 ? 13.619 -3.679 -23.769 1.00 80.31 83 THR A N 1
ATOM 656 C CA . THR A 1 83 ? 13.308 -3.319 -25.158 1.00 80.31 83 THR A CA 1
ATOM 657 C C . THR A 1 83 ? 12.280 -2.181 -25.234 1.00 80.31 83 THR A C 1
ATOM 659 O O . THR A 1 83 ? 11.542 -1.911 -24.284 1.00 80.31 83 THR A O 1
ATOM 662 N N . ILE A 1 84 ? 12.164 -1.524 -26.397 1.00 75.56 84 ILE A N 1
ATOM 663 C CA . ILE A 1 84 ? 11.130 -0.497 -26.644 1.00 75.56 84 ILE A CA 1
ATOM 664 C C . ILE A 1 84 ? 9.713 -1.078 -26.488 1.00 75.56 84 ILE A C 1
ATOM 666 O O . ILE A 1 84 ? 8.839 -0.403 -25.949 1.00 75.56 84 ILE A O 1
ATOM 670 N N . PHE A 1 85 ? 9.477 -2.329 -26.896 1.00 76.06 85 PHE A N 1
ATOM 671 C CA . PHE A 1 85 ? 8.186 -2.999 -26.699 1.00 76.06 85 PHE A CA 1
ATOM 672 C C . PHE A 1 85 ? 7.899 -3.270 -25.216 1.00 76.06 85 PHE A C 1
ATOM 674 O O . PHE A 1 85 ? 6.780 -3.029 -24.752 1.00 76.06 85 PHE A O 1
ATOM 681 N N . ASP A 1 86 ? 8.911 -3.677 -24.447 1.00 73.31 86 ASP A N 1
ATOM 682 C CA . ASP A 1 86 ? 8.791 -3.867 -22.998 1.00 73.31 86 ASP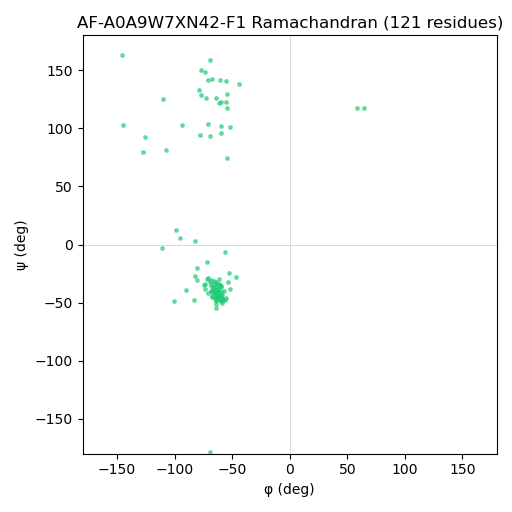 A CA 1
ATOM 683 C C . ASP A 1 86 ? 8.530 -2.556 -22.260 1.00 73.31 86 ASP A C 1
ATOM 685 O O . ASP A 1 86 ? 7.777 -2.545 -21.285 1.00 73.31 86 ASP A O 1
ATOM 689 N N . LYS A 1 87 ? 9.039 -1.429 -22.771 1.00 69.38 87 LYS A N 1
ATOM 690 C CA . LYS A 1 87 ? 8.721 -0.097 -22.241 1.00 69.38 87 LYS A CA 1
ATOM 691 C C . LYS A 1 87 ? 7.215 0.191 -22.257 1.00 69.38 87 LYS A C 1
ATOM 693 O O . LYS A 1 87 ? 6.686 0.768 -21.308 1.00 69.38 87 LYS A O 1
ATOM 698 N N . PHE A 1 88 ? 6.514 -0.214 -23.319 1.00 77.06 88 PHE A N 1
ATOM 699 C CA . PHE A 1 88 ? 5.088 0.079 -23.500 1.00 77.06 88 PHE A CA 1
ATOM 700 C C . PHE A 1 88 ? 4.153 -0.987 -22.920 1.00 77.06 88 PHE A C 1
ATOM 702 O O . PHE A 1 88 ? 3.118 -0.636 -22.353 1.00 77.06 88 PHE A O 1
ATOM 709 N N . LEU A 1 89 ? 4.486 -2.273 -23.053 1.00 81.00 89 LEU A N 1
ATOM 710 C CA . LEU A 1 89 ? 3.629 -3.379 -22.607 1.00 81.00 89 LEU A CA 1
ATOM 711 C C . LEU A 1 89 ? 4.084 -3.953 -21.261 1.00 81.00 89 LEU A C 1
ATOM 713 O O . LEU A 1 89 ? 3.271 -4.070 -20.342 1.00 81.00 89 LEU A O 1
ATOM 717 N N . GLY A 1 90 ? 5.377 -4.250 -21.121 1.00 77.19 90 GLY A N 1
ATOM 718 C CA . GLY A 1 90 ? 5.963 -4.819 -19.905 1.00 77.19 90 GLY A CA 1
ATOM 719 C C . GLY A 1 90 ? 5.850 -3.871 -18.712 1.00 77.19 90 GLY A C 1
ATOM 720 O O . GLY A 1 90 ? 5.228 -4.206 -17.702 1.00 77.19 90 GLY A O 1
ATOM 721 N N . CYS A 1 91 ? 6.341 -2.639 -18.851 1.00 84.81 91 CYS A N 1
ATOM 722 C CA . CYS A 1 91 ? 6.310 -1.664 -17.762 1.00 84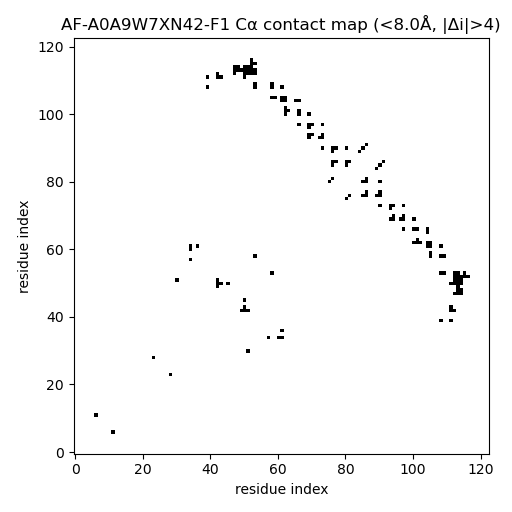.81 91 CYS A CA 1
ATOM 723 C C . CYS A 1 91 ? 4.885 -1.194 -17.438 1.00 84.81 91 CYS A C 1
ATOM 725 O O . CYS A 1 91 ? 4.581 -0.914 -16.279 1.00 84.81 91 CYS A O 1
ATOM 727 N N . ARG A 1 92 ? 3.977 -1.154 -18.426 1.00 86.69 92 ARG A N 1
ATOM 728 C CA . ARG A 1 92 ? 2.554 -0.859 -18.190 1.00 86.69 92 ARG A CA 1
ATOM 729 C C . ARG A 1 92 ? 1.879 -1.963 -17.379 1.00 86.69 92 ARG A C 1
ATOM 731 O O . ARG A 1 92 ? 1.101 -1.654 -16.479 1.00 86.69 92 ARG A O 1
ATOM 738 N N . ARG A 1 93 ? 2.191 -3.230 -17.663 1.00 89.62 93 ARG A N 1
ATOM 739 C CA . ARG A 1 93 ? 1.688 -4.372 -16.890 1.00 89.62 93 ARG A CA 1
ATOM 740 C C . ARG A 1 93 ? 2.215 -4.351 -15.456 1.00 89.62 93 ARG A C 1
ATOM 742 O O . ARG A 1 93 ? 1.424 -4.522 -14.536 1.00 89.62 93 ARG A O 1
ATOM 749 N N . LEU A 1 94 ? 3.506 -4.076 -15.261 1.00 88.62 94 LEU A N 1
ATOM 750 C CA . LEU A 1 94 ? 4.105 -3.933 -13.926 1.00 88.62 94 LEU A CA 1
ATOM 751 C C . LEU A 1 94 ? 3.475 -2.773 -13.144 1.00 88.62 94 LEU A C 1
ATOM 753 O O . LEU A 1 94 ? 3.136 -2.923 -11.974 1.00 88.62 94 LEU A O 1
ATOM 757 N N . ARG A 1 95 ? 3.211 -1.643 -13.810 1.00 89.81 95 ARG A N 1
ATOM 758 C CA . ARG A 1 95 ? 2.477 -0.520 -13.214 1.00 89.81 95 ARG A CA 1
ATOM 759 C C . ARG A 1 95 ? 1.075 -0.927 -12.761 1.00 89.81 95 ARG A C 1
ATOM 761 O O . ARG A 1 95 ? 0.642 -0.552 -11.677 1.00 89.81 95 ARG A O 1
ATOM 768 N N . GLN A 1 96 ? 0.357 -1.688 -13.587 1.00 92.56 96 GLN A N 1
ATOM 769 C CA . GLN A 1 96 ? -0.969 -2.191 -13.233 1.00 92.56 96 GLN A CA 1
ATOM 770 C C . GLN A 1 96 ? -0.902 -3.156 -12.043 1.00 92.56 96 GLN A C 1
ATOM 772 O O . GLN A 1 96 ? -1.727 -3.056 -11.142 1.00 92.56 96 GLN A O 1
ATOM 777 N N . GLN A 1 97 ? 0.094 -4.044 -12.007 1.00 92.88 97 GLN A N 1
ATOM 778 C CA . GLN A 1 97 ? 0.322 -4.944 -10.875 1.00 92.88 97 GLN A CA 1
ATOM 779 C C . GLN A 1 97 ? 0.606 -4.176 -9.582 1.00 92.88 97 GLN A C 1
ATOM 781 O O . GLN A 1 97 ? 0.017 -4.508 -8.558 1.00 92.88 97 GLN A O 1
ATOM 786 N N . TYR A 1 98 ? 1.422 -3.120 -9.638 1.00 92.00 98 TYR A N 1
ATOM 787 C CA . TYR A 1 98 ? 1.673 -2.248 -8.491 1.00 92.00 98 TYR A CA 1
ATOM 788 C C . TYR A 1 98 ? 0.380 -1.616 -7.955 1.00 92.00 98 TYR A C 1
ATOM 790 O O . TYR A 1 98 ? 0.088 -1.750 -6.771 1.00 92.00 98 TYR A O 1
ATOM 798 N N . TYR A 1 99 ? -0.452 -1.012 -8.811 1.00 92.12 99 TYR A N 1
ATOM 799 C CA . TYR A 1 99 ? -1.724 -0.440 -8.348 1.00 92.12 99 TYR A CA 1
ATOM 800 C C . TYR A 1 99 ? -2.696 -1.497 -7.812 1.00 92.12 99 TYR A C 1
ATOM 802 O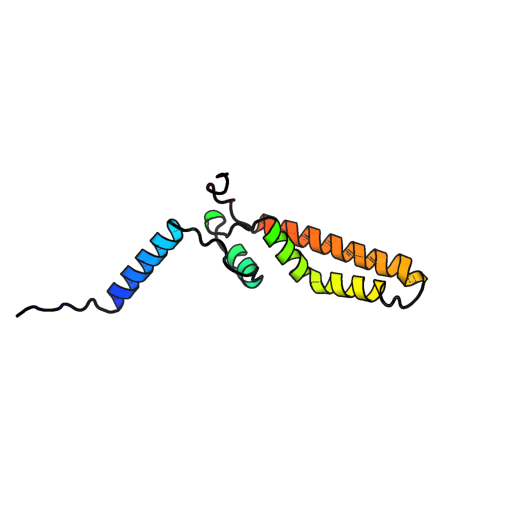 O . TYR A 1 99 ? -3.332 -1.275 -6.788 1.00 92.12 99 TYR A O 1
ATOM 810 N N . MET A 1 100 ? -2.776 -2.669 -8.448 1.00 94.00 100 MET A N 1
ATOM 811 C CA . MET A 1 100 ? -3.597 -3.771 -7.939 1.00 94.00 100 MET A CA 1
ATOM 812 C C . MET A 1 100 ? -3.108 -4.284 -6.580 1.00 94.00 100 MET A C 1
ATOM 814 O O . MET A 1 100 ? -3.929 -4.684 -5.757 1.00 94.00 100 MET A O 1
ATOM 818 N N . CYS A 1 101 ? -1.793 -4.295 -6.349 1.00 91.50 101 CYS A N 1
ATOM 819 C CA . CYS A 1 101 ? -1.211 -4.609 -5.048 1.00 91.50 101 CYS A CA 1
ATOM 820 C C . CYS A 1 101 ? -1.621 -3.551 -4.017 1.00 91.50 101 CYS A C 1
ATOM 822 O O . CYS A 1 101 ? -2.203 -3.902 -2.994 1.00 91.50 101 CYS A O 1
ATOM 824 N N . MET A 1 102 ? -1.424 -2.266 -4.334 1.00 91.38 102 MET A N 1
ATOM 825 C CA . MET A 1 102 ? -1.770 -1.144 -3.455 1.00 91.38 102 MET A CA 1
ATOM 826 C C . MET A 1 102 ? -3.241 -1.169 -3.039 1.00 91.38 102 MET A C 1
ATOM 828 O O . MET A 1 102 ? -3.553 -1.015 -1.861 1.00 91.38 102 MET A O 1
ATOM 832 N N . ASP A 1 103 ? -4.156 -1.386 -3.984 1.00 93.56 103 ASP A N 1
ATOM 833 C CA . ASP A 1 103 ? -5.589 -1.423 -3.687 1.00 93.56 103 ASP A CA 1
ATOM 834 C C . A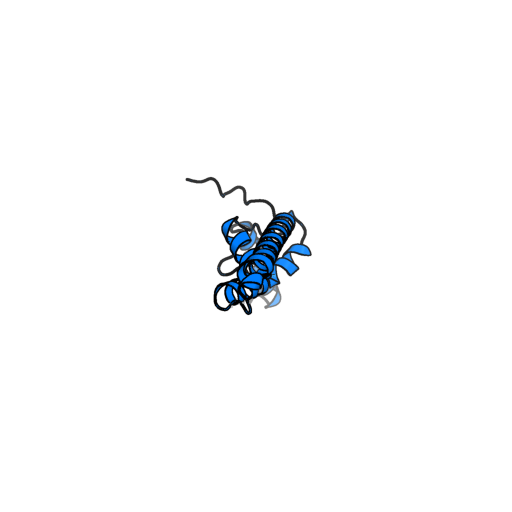SP A 1 103 ? -5.954 -2.608 -2.786 1.00 93.56 103 ASP A C 1
ATOM 836 O O . ASP A 1 103 ? -6.721 -2.445 -1.836 1.00 93.56 103 ASP A O 1
ATOM 840 N N . LYS A 1 104 ? -5.367 -3.789 -3.023 1.00 91.38 104 LYS A N 1
ATOM 841 C CA . LYS A 1 104 ? -5.572 -4.955 -2.153 1.00 91.38 104 LYS A CA 1
ATOM 842 C C . LYS A 1 104 ? -5.029 -4.715 -0.750 1.00 91.38 104 LYS A C 1
ATOM 844 O O . LYS A 1 104 ? -5.768 -4.932 0.206 1.00 91.38 104 LYS A O 1
ATOM 849 N N . ALA A 1 105 ? -3.796 -4.228 -0.631 1.00 87.56 105 ALA A N 1
ATOM 850 C CA . ALA A 1 105 ? -3.163 -3.937 0.652 1.00 87.56 105 ALA A CA 1
ATOM 851 C C . ALA A 1 105 ? -3.981 -2.906 1.446 1.00 87.56 105 ALA A C 1
ATOM 853 O O . ALA A 1 105 ? -4.350 -3.144 2.594 1.00 87.56 105 ALA A O 1
ATOM 854 N N . ARG A 1 106 ? -4.403 -1.806 0.805 1.00 88.19 106 ARG A N 1
ATOM 855 C CA . ARG A 1 106 ? -5.282 -0.798 1.423 1.00 88.19 106 ARG A CA 1
ATOM 856 C C . ARG A 1 106 ? -6.580 -1.409 1.945 1.00 88.19 106 ARG A C 1
ATOM 858 O O . ARG A 1 106 ? -6.979 -1.125 3.074 1.00 88.19 106 ARG A O 1
ATOM 865 N N . GLU A 1 107 ? -7.251 -2.235 1.147 1.00 88.38 107 GLU A N 1
ATOM 866 C CA . GLU A 1 107 ? -8.500 -2.884 1.557 1.00 88.38 107 GLU A CA 1
ATOM 867 C C . GLU A 1 107 ? -8.294 -3.907 2.678 1.00 88.38 107 GLU A C 1
ATOM 869 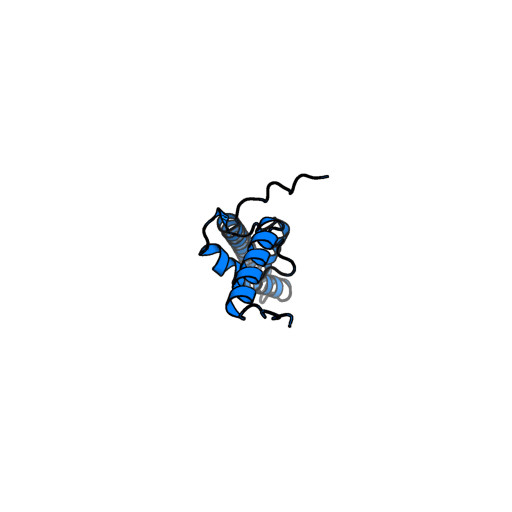O O . GLU A 1 107 ? -9.127 -4.011 3.581 1.00 88.38 107 GLU A O 1
ATOM 874 N N . GLU A 1 108 ? -7.187 -4.645 2.672 1.00 85.62 108 GLU A N 1
ATOM 875 C CA . GLU A 1 108 ? -6.848 -5.560 3.759 1.00 85.62 108 GLU A CA 1
ATOM 876 C C . GLU A 1 108 ? -6.590 -4.822 5.069 1.00 85.62 108 GLU A C 1
ATOM 878 O O . GLU A 1 108 ? -7.157 -5.192 6.100 1.00 85.62 108 GLU A O 1
ATOM 883 N N . VAL A 1 109 ? -5.809 -3.744 5.032 1.00 83.44 109 VAL A N 1
ATOM 884 C CA . VAL A 1 109 ? -5.525 -2.926 6.212 1.00 83.44 109 VAL A CA 1
ATOM 885 C C . VAL A 1 109 ? -6.808 -2.284 6.736 1.00 83.44 109 VAL A C 1
ATOM 887 O O . VAL A 1 109 ? -7.067 -2.359 7.933 1.00 83.44 109 VAL A O 1
ATOM 890 N N . LYS A 1 110 ? -7.678 -1.744 5.871 1.00 83.44 110 LYS A N 1
ATOM 891 C CA . LYS A 1 110 ? -8.992 -1.213 6.288 1.00 83.44 110 LYS A CA 1
ATOM 892 C C . LYS A 1 110 ? -9.863 -2.270 6.964 1.00 83.44 110 LYS A C 1
ATOM 894 O O . LYS A 1 110 ? -10.487 -1.987 7.981 1.00 83.44 110 LYS A O 1
ATOM 899 N N . LYS A 1 111 ? -9.910 -3.495 6.425 1.00 81.94 111 LYS A N 1
ATOM 900 C CA . LYS A 1 111 ? -10.685 -4.607 7.012 1.00 81.94 111 LYS A CA 1
ATOM 901 C C . LYS A 1 111 ? -10.139 -5.050 8.367 1.00 81.94 111 LYS A C 1
ATOM 903 O O . LYS A 1 111 ? -10.905 -5.510 9.220 1.00 81.94 111 LYS A O 1
ATOM 908 N N . ARG A 1 112 ? -8.819 -4.974 8.539 1.00 74.19 112 ARG A N 1
ATOM 909 C CA . ARG A 1 112 ? -8.131 -5.328 9.784 1.00 74.19 112 ARG A CA 1
ATOM 910 C C . ARG A 1 112 ? -8.172 -4.193 10.800 1.00 74.19 112 ARG A C 1
ATOM 912 O O . ARG A 1 112 ? -8.186 -4.486 11.987 1.00 74.19 112 ARG A O 1
ATOM 919 N N . SER A 1 113 ? -8.263 -2.944 10.358 1.00 74.88 113 SER A N 1
ATOM 920 C CA . SER A 1 113 ? -8.307 -1.782 11.235 1.00 74.88 113 SER A CA 1
ATOM 921 C C . SER A 1 113 ? -9.509 -1.818 12.185 1.00 74.88 113 SER A C 1
ATOM 923 O O . SER A 1 113 ? -10.606 -2.272 11.843 1.00 74.88 113 SER A O 1
ATOM 925 N N . GLY A 1 114 ? -9.272 -1.369 13.417 1.00 73.44 114 GLY A N 1
ATOM 926 C CA . GLY A 1 114 ? -10.301 -1.138 14.422 1.00 73.44 114 GLY A CA 1
ATOM 927 C C . GLY A 1 114 ? -11.199 0.051 14.083 1.00 73.44 114 GLY A C 1
ATOM 928 O O . GLY A 1 114 ? -11.061 0.704 13.049 1.00 73.44 114 GLY A O 1
ATOM 929 N N . LYS A 1 115 ? -12.154 0.343 14.969 1.00 70.25 115 LYS A N 1
ATOM 930 C CA . LYS A 1 115 ? -13.031 1.511 14.809 1.00 70.25 115 LYS A CA 1
ATOM 931 C C . LYS A 1 115 ? -12.233 2.802 14.979 1.00 70.25 115 LYS A C 1
ATOM 933 O O . LYS A 1 115 ? -11.370 2.880 15.850 1.00 70.25 115 LYS A O 1
ATOM 938 N N . GLU A 1 116 ? -12.576 3.813 14.187 1.00 64.69 116 GLU A N 1
ATOM 939 C CA . GLU A 1 116 ? -12.045 5.163 14.359 1.00 64.69 116 GLU A CA 1
ATOM 940 C C . GLU A 1 116 ? -12.291 5.652 15.795 1.00 64.69 116 GLU A C 1
ATOM 942 O O . GLU A 1 116 ? -13.414 5.519 16.302 1.00 64.69 116 GLU A O 1
ATOM 947 N N . PRO A 1 117 ? -11.263 6.166 16.496 1.00 59.88 117 PRO A N 1
ATO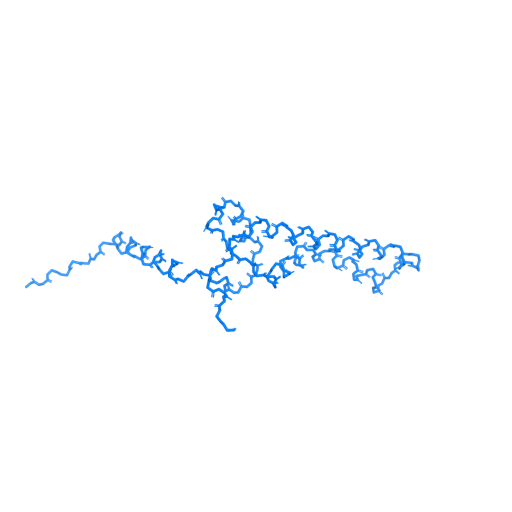M 948 C CA . PRO A 1 117 ? -11.452 6.694 17.833 1.00 59.88 117 PRO A CA 1
ATOM 949 C C . PRO A 1 117 ? -12.389 7.902 17.753 1.00 59.88 117 PRO A C 1
ATOM 951 O O . PRO A 1 117 ? -12.114 8.867 17.043 1.00 59.88 117 PRO A O 1
ATOM 954 N N . LEU A 1 118 ? -13.469 7.873 18.541 1.00 54.38 118 LEU A N 1
ATOM 955 C CA . LEU A 1 118 ? -14.520 8.905 18.605 1.00 54.38 118 LEU A CA 1
ATOM 956 C C . LEU A 1 118 ? -14.008 10.332 18.918 1.00 54.38 118 LEU A C 1
ATOM 958 O O . LEU A 1 118 ? -14.775 11.286 18.865 1.00 54.38 118 LEU A O 1
ATOM 962 N N . PHE A 1 119 ? -12.720 10.494 19.227 1.00 50.75 119 PHE A N 1
ATOM 963 C CA . PHE A 1 119 ? -12.075 11.759 19.579 1.00 50.75 119 PHE A CA 1
ATOM 964 C C . PHE A 1 119 ? -11.381 12.478 18.403 1.00 50.75 11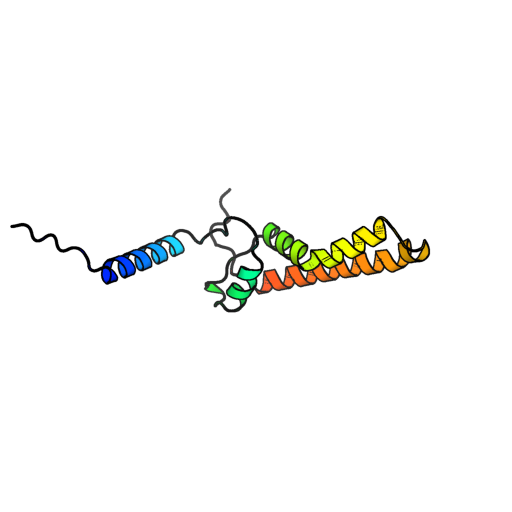9 PHE A C 1
ATOM 966 O O . PHE A 1 119 ? -10.735 13.498 18.624 1.00 50.75 119 PHE A O 1
ATOM 973 N N . ALA A 1 120 ? -11.493 11.990 17.161 1.00 47.09 120 ALA A N 1
ATOM 974 C CA . ALA A 1 120 ? -10.827 12.600 16.000 1.00 47.09 120 ALA A CA 1
ATOM 975 C C . ALA A 1 120 ? -11.569 13.802 15.369 1.00 47.09 120 ALA A C 1
ATOM 977 O O . ALA A 1 120 ? -11.096 14.361 14.385 1.00 47.09 120 ALA A O 1
ATOM 978 N N . SER A 1 121 ? -12.695 14.248 15.935 1.00 38.78 121 SER A N 1
ATOM 979 C CA . SER A 1 121 ? -13.323 15.534 15.592 1.00 38.78 121 SER A CA 1
ATOM 980 C C . SER A 1 121 ? -13.129 16.539 16.724 1.00 38.78 121 SER A C 1
ATOM 982 O O . SER A 1 121 ? -14.001 16.758 17.562 1.00 38.78 121 SER A O 1
ATOM 984 N N . SER A 1 122 ? -11.959 17.167 16.768 1.00 38.59 122 SER A N 1
ATOM 985 C CA . SER A 1 122 ? -11.805 18.463 17.425 1.00 38.59 122 SER A CA 1
ATOM 986 C C . SER A 1 122 ? -10.794 19.304 16.657 1.00 38.59 122 SER A C 1
ATOM 988 O O . SER A 1 122 ? -9.591 19.137 16.838 1.00 38.59 122 SER A O 1
ATOM 990 N N . LYS A 1 123 ? -11.375 20.239 15.892 1.00 34.28 123 LYS A N 1
ATOM 991 C CA . LYS A 1 123 ? -10.810 21.389 15.168 1.00 34.28 123 LYS A CA 1
ATOM 992 C C . LYS A 1 123 ? -10.212 21.137 13.792 1.00 34.28 123 LYS A C 1
ATOM 994 O O . LYS A 1 123 ? -9.201 20.418 13.689 1.00 34.28 123 LYS A O 1
#

Sequence (123 aa):
MTDQHEPSSDEFVKTYIAQLKTKLAANPVKPDATADISLLKMDAEAPKDRRRFYTAKQIEEIAMEECAECEYAWRKCSIDPPTIFDKFLGCRRLRQQYYMCMDKAREEVKKRSGKEPLFASSK

Mean predicted aligned error: 15.01 Å

Foldseek 3Di:
DDPPPDPDPVVVVVVVVVVVVVVCVVDVPPPPDDDPVVLLVVLLPDDLQNHAADDPVSLQVQLCVQLVVLVCLLVCCCVDPVDPVCNPPVSVVSVVVSVVSSVVSSVSSVVSGHDDDPPPPDD

Radius of gyration: 23.24 Å; Cα contacts (8 Å, |Δi|>4): 86; chains: 1; bounding box: 30×33×92 Å

pLDDT: mean 71.12, std 16.35, range [34.28, 94.0]